Protein AF-A0A8I1BFB1-F1 (afdb_monomer_lite)

InterPro domains:
  IPR022749 N6 adenine-specific DNA methyltransferase, N-terminal domain [PF12161] (7-72)
  IPR029063 S-adenosyl-L-methionine-dependent methyltransferase superfamily [SSF53335] (7-43)
  IPR038333 Type I restriction enzyme EcoKI-like, methylase subunit, N-terminal domain superfamily [G3DSA:1.20.1260.30] (5-74)
  IPR052916 Type I Restriction Enzyme MTase Subunit [PTHR42998] (5-74)

Foldseek 3Di:
DPPPVCPVVVVVVLCVVCPPPDPVVSVVVVVVVVVVVVLVVLLVVQLVVQVVDPPHDSPDPVSQVVVPRDDDDD

Radius of gyration: 17.29 Å; chains: 1; bounding box: 37×26×43 Å

pLDDT: mean 84.63, std 11.65, range [44.81, 95.81]

Secondary structure (DSSP, 8-state):
----TTHHHHHHHHHHHHTT--HHHHHHHHHHHHHHHHHHHHHHHHHHHHTT-TT--TT-HHHHHTTTPPP---

Sequence (74 aa):
MATIGFEEKLWQAADKLRGSMDAAEYKNVALGLIFLKYVSDSFEEKYEELKQDPYADEEDQDEYLAENIFWVPK

Organism: Staphylococcus epidermidis (NCBI:txid1282)

Structure (mmCIF, N/CA/C/O backbone):
data_AF-A0A8I1BFB1-F1
#
_entry.id   AF-A0A8I1BFB1-F1
#
loop_
_atom_site.group_PDB
_atom_site.id
_atom_site.type_symbol
_atom_site.label_atom_id
_atom_site.label_alt_id
_atom_site.label_comp_id
_atom_site.label_asym_id
_atom_site.label_entity_id
_atom_site.label_seq_id
_atom_site.pdbx_PDB_ins_code
_atom_site.Cartn_x
_atom_site.Cartn_y
_atom_site.Cartn_z
_atom_site.occupancy
_atom_site.B_iso_or_equiv
_atom_site.auth_seq_id
_atom_site.auth_comp_id
_atom_site.auth_asym_id
_atom_site.auth_atom_id
_atom_site.pdbx_PDB_model_num
ATOM 1 N N . MET A 1 1 ? -22.306 -19.497 2.404 1.00 44.81 1 MET A N 1
ATOM 2 C CA . MET A 1 1 ? -21.465 -18.455 3.029 1.00 44.81 1 MET A CA 1
ATOM 3 C C . MET A 1 1 ? -20.403 -19.184 3.820 1.00 44.81 1 MET A C 1
ATOM 5 O O . MET A 1 1 ? -20.758 -19.900 4.744 1.00 44.81 1 MET A O 1
ATOM 9 N N . ALA A 1 2 ? -19.151 -19.143 3.371 1.00 47.62 2 ALA A N 1
ATOM 10 C CA . ALA A 1 2 ? -18.058 -19.763 4.105 1.00 47.62 2 ALA A CA 1
ATOM 11 C C . ALA A 1 2 ? -17.769 -18.893 5.333 1.00 47.62 2 ALA A C 1
ATOM 13 O O . ALA A 1 2 ? -17.153 -17.845 5.195 1.00 47.62 2 ALA A O 1
ATOM 14 N N . THR A 1 3 ? -18.267 -19.294 6.501 1.00 54.69 3 THR A N 1
ATOM 15 C CA . THR A 1 3 ? -17.833 -18.740 7.788 1.00 54.69 3 THR A CA 1
ATOM 16 C C . THR A 1 3 ? -16.480 -19.359 8.101 1.00 54.69 3 THR A C 1
ATOM 18 O O . THR A 1 3 ? -16.384 -20.463 8.647 1.00 54.69 3 THR A O 1
ATOM 21 N N . ILE A 1 4 ? -15.426 -18.714 7.613 1.00 62.50 4 ILE A N 1
ATOM 22 C CA . ILE A 1 4 ? -14.048 -19.098 7.898 1.00 62.50 4 ILE A CA 1
ATOM 23 C C . ILE A 1 4 ? -13.862 -18.726 9.370 1.00 62.50 4 ILE A C 1
ATOM 25 O O . ILE A 1 4 ? -13.831 -17.541 9.674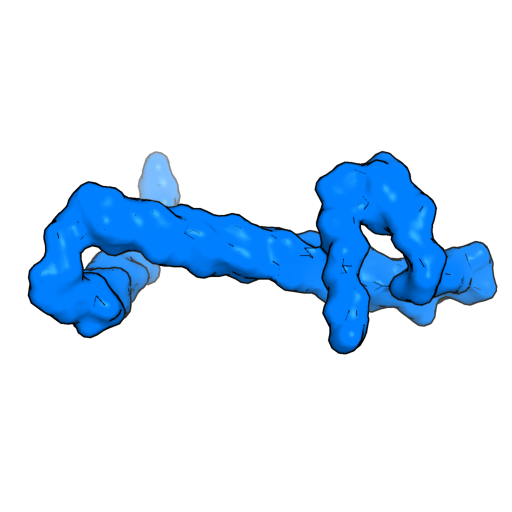 1.00 62.50 4 ILE A O 1
ATOM 29 N N . GLY A 1 5 ? -13.795 -19.707 10.281 1.00 70.50 5 GLY A N 1
ATOM 30 C CA . GLY A 1 5 ? -13.854 -19.560 11.754 1.00 70.50 5 GLY A CA 1
ATOM 31 C C . GLY A 1 5 ? -12.771 -18.703 12.445 1.00 70.50 5 GLY A C 1
ATOM 32 O O . GLY A 1 5 ? -12.407 -18.956 13.590 1.00 70.50 5 GLY A O 1
ATOM 33 N N . PHE A 1 6 ? -12.230 -17.706 11.753 1.00 75.81 6 PHE A N 1
ATOM 34 C CA . PHE A 1 6 ? -11.364 -16.638 12.227 1.00 75.81 6 PHE A CA 1
ATOM 35 C C . PHE A 1 6 ? -12.100 -15.311 12.448 1.00 75.81 6 PHE A C 1
ATOM 37 O O . PHE A 1 6 ? -11.523 -14.419 13.064 1.00 75.81 6 PHE A O 1
ATOM 44 N N . GLU A 1 7 ? -13.353 -15.173 12.004 1.00 79.12 7 GLU A N 1
ATOM 45 C CA . GLU A 1 7 ? -14.141 -13.934 12.134 1.00 79.12 7 GLU A CA 1
ATOM 46 C C . GLU A 1 7 ? -14.228 -13.462 13.590 1.00 79.12 7 GLU A C 1
ATOM 48 O O . GLU A 1 7 ? -13.967 -12.301 13.887 1.00 79.12 7 GLU A O 1
ATOM 53 N N . GLU A 1 8 ? -14.495 -14.382 14.519 1.00 80.25 8 GLU A N 1
ATOM 54 C CA . GLU A 1 8 ? -14.617 -14.074 15.946 1.00 80.25 8 GLU A CA 1
ATOM 55 C C . GLU A 1 8 ? -13.274 -13.647 16.567 1.00 80.25 8 GLU A C 1
ATOM 57 O O . GLU A 1 8 ? -13.220 -12.734 17.391 1.00 80.25 8 GLU A O 1
ATOM 62 N N . LYS A 1 9 ? -12.158 -14.243 16.120 1.00 80.81 9 LYS A N 1
ATOM 63 C CA . LYS A 1 9 ? -10.806 -13.844 16.547 1.00 80.81 9 LYS A CA 1
ATOM 64 C C . LYS A 1 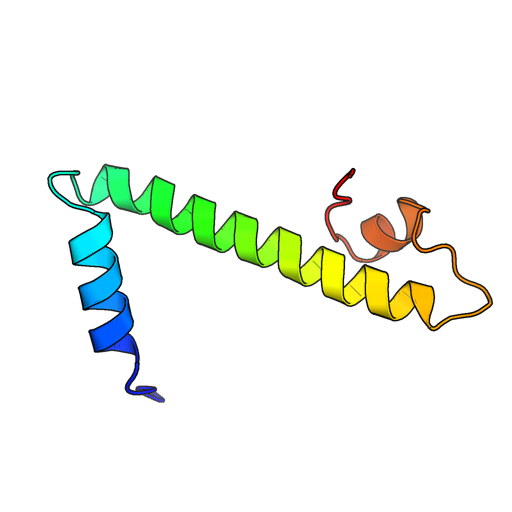9 ? -10.416 -12.476 15.999 1.00 80.81 9 LYS A C 1
ATOM 66 O O . LYS A 1 9 ? -9.844 -11.678 16.740 1.00 80.81 9 LYS A O 1
ATOM 71 N N . LEU A 1 10 ? -10.718 -12.206 14.730 1.00 78.88 10 LEU A N 1
ATOM 72 C CA . LEU A 1 10 ? -10.491 -10.901 14.109 1.00 78.88 10 LEU A CA 1
ATOM 73 C C . LEU A 1 10 ? -11.332 -9.829 14.801 1.00 78.88 10 LEU A C 1
ATOM 75 O O . LEU A 1 10 ? -10.809 -8.767 15.120 1.00 78.88 10 LEU A O 1
ATOM 79 N N . TRP A 1 11 ? -12.588 -10.145 15.125 1.00 78.19 11 TRP A N 1
ATOM 80 C CA . TRP A 1 11 ? -13.472 -9.260 15.874 1.00 78.19 11 TRP A CA 1
ATOM 81 C C . TRP A 1 11 ? -12.928 -8.948 17.272 1.00 78.19 11 TRP A C 1
ATOM 83 O O . TRP A 1 11 ? -12.823 -7.785 17.647 1.00 78.19 11 TRP A O 1
ATOM 93 N N . GLN A 1 12 ? -12.494 -9.960 18.030 1.00 80.31 12 GLN A N 1
ATOM 94 C CA . GLN A 1 12 ? -11.909 -9.755 19.362 1.00 80.31 12 GLN A CA 1
ATOM 95 C C . GLN A 1 12 ? -10.575 -8.994 19.327 1.00 80.31 12 GLN A C 1
ATOM 97 O O . GLN A 1 12 ? -10.297 -8.195 20.223 1.00 80.31 12 GLN A O 1
ATOM 102 N N . ALA A 1 13 ? -9.731 -9.239 18.320 1.00 79.50 13 ALA A N 1
ATOM 103 C CA . ALA A 1 13 ? -8.493 -8.488 18.125 1.00 79.50 13 ALA A CA 1
ATOM 104 C C . ALA A 1 13 ? -8.788 -7.021 17.782 1.00 79.50 13 ALA A C 1
ATOM 106 O O . ALA A 1 13 ? -8.165 -6.122 18.349 1.00 79.50 13 ALA A O 1
ATOM 107 N N . ALA A 1 14 ? -9.779 -6.787 16.920 1.00 74.31 14 ALA A N 1
ATOM 108 C CA . ALA A 1 14 ? -10.253 -5.460 16.561 1.00 74.31 14 ALA A CA 1
ATOM 109 C C . ALA A 1 14 ? -10.824 -4.704 17.769 1.00 74.31 14 ALA A C 1
ATOM 111 O O . ALA A 1 14 ? -10.425 -3.569 18.010 1.00 74.31 14 ALA A O 1
ATOM 112 N N . ASP A 1 15 ? -11.671 -5.339 18.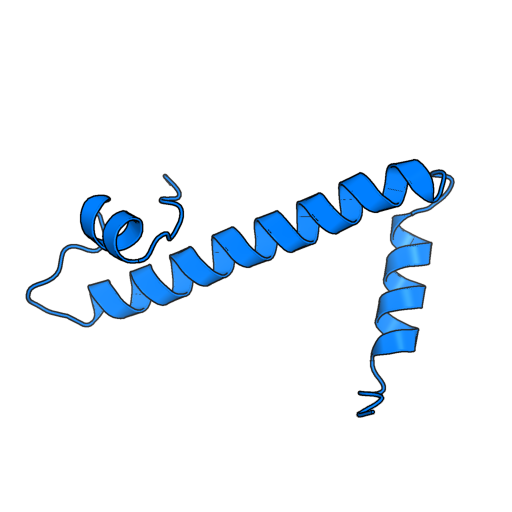589 1.00 75.75 15 ASP A N 1
ATOM 113 C CA . ASP A 1 15 ? -12.226 -4.721 19.803 1.00 75.75 15 ASP A CA 1
ATOM 114 C C . ASP A 1 15 ? -11.134 -4.376 20.830 1.00 75.75 15 ASP A C 1
ATOM 116 O O . ASP A 1 15 ? -11.174 -3.310 21.447 1.00 75.75 15 ASP A O 1
ATOM 120 N N . LYS A 1 16 ? -10.104 -5.224 20.976 1.00 78.50 16 LYS A N 1
ATOM 121 C CA . LYS A 1 16 ? -8.939 -4.917 21.826 1.00 78.50 16 LYS A CA 1
ATOM 122 C C . LYS A 1 16 ? -8.117 -3.739 21.300 1.00 78.50 16 LYS A C 1
ATOM 124 O O . LYS A 1 16 ? -7.657 -2.931 22.101 1.00 78.50 16 LYS A O 1
ATOM 129 N N . LEU A 1 17 ? -7.930 -3.638 19.983 1.00 71.62 17 LEU A N 1
ATOM 130 C CA . LEU A 1 17 ? -7.202 -2.535 19.344 1.00 71.62 17 LEU A CA 1
ATOM 131 C C . LEU A 1 17 ? -8.001 -1.225 19.348 1.00 71.62 17 LEU A C 1
ATOM 133 O O . LEU A 1 17 ? -7.408 -0.154 19.452 1.00 71.62 17 LEU A O 1
ATOM 137 N N . ARG A 1 18 ? -9.335 -1.300 19.264 1.00 69.75 18 ARG A N 1
ATOM 138 C CA . ARG A 1 18 ? -10.238 -0.143 19.307 1.00 69.75 18 ARG A CA 1
ATOM 139 C C . ARG A 1 18 ? -10.195 0.579 20.654 1.00 69.75 18 ARG A C 1
ATOM 141 O O . ARG A 1 18 ? -10.341 1.799 20.693 1.00 69.75 18 ARG A O 1
ATOM 148 N N . GLY A 1 19 ? -9.987 -0.142 21.755 1.00 74.31 19 GLY A N 1
ATOM 149 C CA . GLY A 1 19 ? -9.944 0.453 23.092 1.00 74.31 19 GLY A CA 1
ATOM 150 C C . GLY A 1 19 ? -11.219 1.251 23.399 1.00 74.31 19 GLY A C 1
ATOM 151 O O . GLY A 1 19 ? -12.322 0.722 23.297 1.00 74.31 19 GLY A O 1
ATOM 152 N N . SER A 1 20 ? -11.084 2.530 23.762 1.00 69.44 20 SER A N 1
ATOM 153 C CA . SER A 1 20 ? -12.215 3.437 24.034 1.00 69.44 20 SER A CA 1
ATOM 154 C C . SER A 1 20 ? -12.672 4.261 22.822 1.00 69.44 20 SER A C 1
ATOM 156 O O . SER A 1 20 ? -13.456 5.193 22.989 1.00 69.44 20 SER A O 1
ATOM 158 N N . MET A 1 21 ? -12.157 3.976 21.624 1.00 72.75 21 MET A N 1
ATOM 159 C CA . MET A 1 21 ? -12.461 4.735 20.410 1.00 72.75 21 MET A CA 1
ATOM 160 C C . MET A 1 21 ? -13.870 4.414 19.900 1.00 72.75 21 MET A C 1
ATOM 162 O O . MET A 1 21 ? -14.307 3.252 19.915 1.00 72.75 21 MET A O 1
ATOM 166 N N . ASP A 1 22 ? -14.588 5.441 19.444 1.00 76.44 22 ASP A N 1
ATOM 167 C CA . ASP A 1 22 ? -15.917 5.253 18.873 1.00 76.44 22 ASP A CA 1
ATOM 168 C C . ASP A 1 22 ? -15.842 4.404 17.595 1.00 76.44 22 ASP A C 1
ATOM 170 O O . ASP A 1 22 ? -14.870 4.456 16.836 1.00 76.44 22 ASP A O 1
ATOM 174 N N . ALA A 1 23 ? -16.870 3.593 17.345 1.00 71.75 23 ALA A N 1
ATOM 175 C CA . ALA A 1 23 ? -16.893 2.697 16.193 1.00 71.75 23 ALA A CA 1
ATOM 176 C C . ALA A 1 23 ? -16.805 3.457 14.853 1.00 71.75 23 ALA A C 1
ATOM 178 O O . ALA A 1 23 ? -16.227 2.938 13.894 1.00 71.75 23 ALA A O 1
ATOM 179 N N . ALA A 1 24 ? -17.327 4.689 14.782 1.00 75.88 24 ALA A N 1
ATOM 180 C CA . ALA A 1 24 ? -17.244 5.515 13.581 1.00 75.88 24 ALA A CA 1
ATOM 181 C C . ALA A 1 24 ? -15.807 5.978 13.281 1.00 75.88 24 ALA A C 1
ATOM 183 O O . ALA A 1 24 ? -15.416 6.033 12.113 1.00 75.88 24 ALA A O 1
ATOM 184 N N . GLU A 1 25 ? -15.006 6.252 14.314 1.00 74.31 25 GLU A N 1
ATOM 185 C CA . GLU A 1 25 ? -13.586 6.603 14.185 1.00 74.31 25 GLU A CA 1
ATOM 186 C C . GLU A 1 25 ? -12.727 5.365 13.905 1.00 74.31 25 GLU A C 1
ATOM 188 O O . GLU A 1 25 ? -11.874 5.388 13.012 1.00 74.31 25 GLU A O 1
ATOM 193 N N . TYR A 1 26 ? -13.018 4.248 14.579 1.00 77.94 26 TYR A N 1
ATOM 194 C CA . TYR A 1 26 ? -12.321 2.981 14.365 1.00 77.94 26 TYR A CA 1
ATOM 195 C C . TYR A 1 26 ? -12.459 2.469 12.928 1.00 77.94 26 TYR A C 1
ATOM 197 O O . TYR A 1 26 ? -11.502 1.930 12.376 1.00 77.94 26 TYR A O 1
ATOM 205 N N . LYS A 1 27 ? -13.614 2.695 12.282 1.00 81.12 27 LYS A N 1
ATOM 206 C CA . LYS A 1 27 ? -13.831 2.346 10.870 1.00 81.12 27 LYS A CA 1
ATOM 207 C C . LYS A 1 27 ? -12.754 2.945 9.962 1.00 81.12 27 LYS A C 1
ATOM 209 O O . LYS A 1 27 ? -12.248 2.252 9.087 1.00 81.12 27 LYS A O 1
ATOM 214 N N . ASN A 1 28 ? -12.400 4.214 10.161 1.00 82.69 28 ASN A N 1
ATOM 215 C CA . ASN A 1 28 ? -11.421 4.894 9.312 1.00 82.69 28 ASN A CA 1
ATOM 216 C C . ASN A 1 28 ? -10.006 4.348 9.542 1.00 82.69 28 ASN A C 1
ATOM 218 O O . ASN A 1 28 ? -9.264 4.159 8.583 1.00 82.69 28 ASN A O 1
ATOM 222 N N . VAL A 1 29 ? -9.660 4.028 10.793 1.00 83.06 29 VAL A N 1
ATOM 223 C CA . VAL A 1 29 ? -8.377 3.399 11.137 1.00 83.06 29 VAL A CA 1
ATOM 224 C C . VAL A 1 29 ? -8.285 1.990 10.551 1.00 83.06 29 VAL A C 1
ATOM 226 O O . VAL A 1 29 ? -7.315 1.670 9.873 1.00 83.06 29 VAL A O 1
ATOM 229 N N . ALA A 1 30 ? -9.305 1.157 10.757 1.00 84.00 30 ALA A N 1
ATOM 230 C CA . ALA A 1 30 ? -9.335 -0.211 10.253 1.00 84.00 30 ALA A CA 1
ATOM 231 C C . ALA A 1 30 ? -9.300 -0.257 8.717 1.00 84.00 30 ALA A C 1
ATOM 233 O O . ALA A 1 30 ? -8.512 -1.010 8.149 1.00 84.00 30 ALA A O 1
ATOM 234 N N . LEU A 1 31 ? -10.094 0.583 8.038 1.00 87.88 31 LEU A N 1
ATOM 235 C CA . LEU A 1 31 ? -10.052 0.706 6.577 1.00 87.88 31 LEU A CA 1
ATOM 236 C C . LEU A 1 31 ? -8.689 1.206 6.090 1.00 87.88 31 LEU A C 1
ATOM 238 O O . LEU A 1 31 ? -8.182 0.682 5.104 1.00 87.88 31 LEU A O 1
ATOM 242 N N . GLY A 1 32 ? -8.076 2.162 6.793 1.00 88.94 32 GLY A N 1
ATOM 243 C CA . GLY A 1 32 ? -6.731 2.646 6.485 1.00 88.94 32 GLY A CA 1
ATOM 244 C C . GLY A 1 32 ? -5.666 1.554 6.601 1.00 88.94 32 GLY A C 1
ATOM 245 O O . GLY A 1 32 ? -4.815 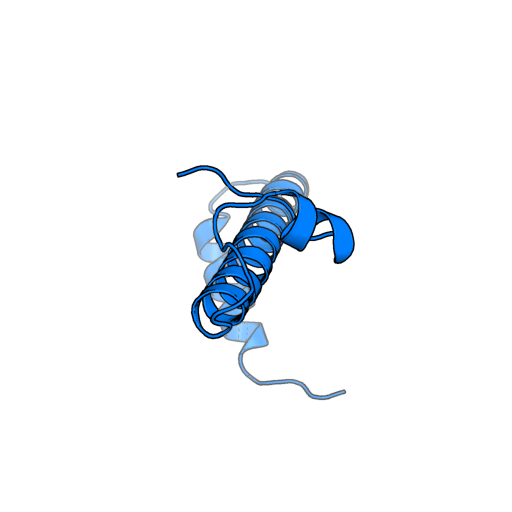1.438 5.727 1.00 88.94 32 GLY A O 1
ATOM 246 N N . LEU A 1 33 ? -5.741 0.708 7.633 1.00 89.88 33 LEU A N 1
ATOM 247 C CA . LEU A 1 33 ? -4.819 -0.417 7.818 1.00 89.88 33 LEU A CA 1
ATOM 248 C C . LEU A 1 33 ? -5.019 -1.518 6.772 1.00 89.88 33 LEU A C 1
ATOM 250 O O . LEU A 1 33 ? -4.037 -2.052 6.265 1.00 89.88 33 LEU A O 1
ATOM 254 N N . ILE A 1 34 ? -6.269 -1.843 6.426 1.00 90.19 34 ILE A N 1
ATOM 255 C CA . ILE A 1 34 ? -6.575 -2.805 5.355 1.00 90.19 34 ILE A CA 1
ATOM 256 C C . ILE A 1 34 ? -6.059 -2.278 4.017 1.00 90.19 34 ILE A C 1
ATOM 258 O O . ILE A 1 34 ? -5.424 -3.018 3.272 1.00 90.19 34 ILE A O 1
ATOM 262 N N . PHE A 1 35 ? -6.295 -0.996 3.732 1.00 91.62 35 PHE A N 1
ATOM 263 C CA . PHE A 1 35 ? -5.791 -0.344 2.531 1.00 91.62 35 PHE A CA 1
ATOM 264 C C . PHE A 1 35 ? -4.260 -0.367 2.475 1.00 91.62 35 PHE A C 1
ATOM 266 O O . PHE A 1 35 ? -3.700 -0.758 1.457 1.00 91.62 35 PHE A O 1
ATOM 273 N N . LEU A 1 36 ? -3.580 -0.012 3.570 1.00 90.81 36 LEU A N 1
ATOM 274 C CA . LEU A 1 36 ? -2.119 -0.039 3.633 1.00 90.81 36 LEU A CA 1
ATOM 275 C C . LEU A 1 36 ? -1.576 -1.453 3.420 1.00 90.81 36 LEU A C 1
ATOM 277 O O . LEU A 1 36 ? -0.653 -1.630 2.635 1.00 90.81 36 LEU A O 1
ATOM 281 N N . LYS A 1 37 ? -2.176 -2.460 4.068 1.00 92.31 37 LYS A N 1
ATOM 282 C CA . LYS A 1 37 ? -1.794 -3.863 3.871 1.00 92.31 37 LYS A CA 1
ATOM 283 C C . LYS A 1 37 ? -1.967 -4.283 2.413 1.00 92.31 37 LYS A C 1
ATOM 285 O O . LYS A 1 37 ? -1.056 -4.873 1.856 1.00 92.31 37 LYS A O 1
ATOM 290 N N . TYR A 1 38 ? -3.090 -3.929 1.791 1.00 93.62 38 TYR A N 1
ATOM 291 C CA . TYR A 1 38 ? -3.342 -4.217 0.379 1.00 93.62 38 TYR A CA 1
ATOM 292 C C . TYR A 1 38 ? -2.294 -3.581 -0.544 1.00 93.62 38 TYR A C 1
ATOM 294 O O . TYR A 1 38 ? -1.775 -4.256 -1.430 1.00 93.62 38 TYR A O 1
ATOM 302 N N . VAL A 1 39 ? -1.964 -2.301 -0.330 1.00 93.38 39 VAL A N 1
ATOM 303 C CA . VAL A 1 39 ? -0.943 -1.594 -1.117 1.00 93.38 39 VAL A CA 1
ATOM 304 C C . VAL A 1 39 ? 0.429 -2.241 -0.942 1.00 93.38 39 VAL A C 1
ATOM 306 O O . VAL A 1 39 ? 1.089 -2.518 -1.938 1.00 93.38 39 VAL A O 1
ATOM 309 N N . SER A 1 40 ? 0.841 -2.516 0.299 1.00 93.19 40 SER A N 1
ATO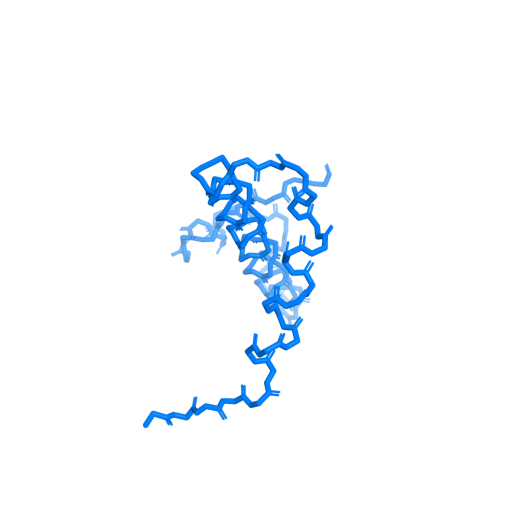M 310 C CA . SER A 1 40 ? 2.122 -3.171 0.578 1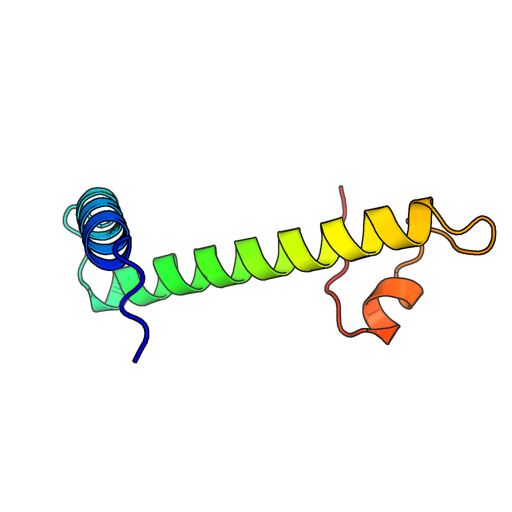.00 93.19 40 SER A CA 1
ATOM 311 C C . SER A 1 40 ? 2.210 -4.559 -0.054 1.00 93.19 40 SER A C 1
ATOM 313 O O . SER A 1 40 ? 3.227 -4.868 -0.661 1.00 93.19 40 SER A O 1
ATOM 315 N N . ASP A 1 41 ? 1.146 -5.357 0.033 1.00 95.31 41 ASP A N 1
ATOM 316 C CA . ASP A 1 41 ? 1.133 -6.723 -0.498 1.00 95.31 41 ASP A CA 1
ATOM 317 C C . ASP A 1 41 ? 1.174 -6.741 -2.022 1.00 95.31 41 ASP A C 1
ATOM 319 O O . ASP A 1 41 ? 1.962 -7.479 -2.600 1.00 95.31 41 ASP A O 1
ATOM 323 N N . SER A 1 42 ? 0.371 -5.889 -2.666 1.00 95.75 42 SER A N 1
ATOM 324 C CA . SER A 1 42 ? 0.345 -5.790 -4.131 1.00 95.75 42 SER A CA 1
ATOM 325 C C . SER A 1 42 ? 1.700 -5.329 -4.675 1.00 95.75 42 SER A C 1
ATOM 327 O O . SER A 1 42 ? 2.163 -5.817 -5.702 1.00 95.75 42 SER A O 1
ATOM 329 N N . PHE A 1 43 ? 2.349 -4.392 -3.977 1.00 95.62 43 PHE A N 1
ATOM 330 C CA . PHE A 1 43 ? 3.684 -3.926 -4.331 1.00 95.62 43 PHE A CA 1
ATOM 331 C C . PHE A 1 43 ? 4.741 -5.024 -4.165 1.00 95.62 43 PHE A C 1
ATOM 333 O O . PHE A 1 43 ? 5.533 -5.242 -5.075 1.00 95.62 43 PHE A O 1
ATOM 340 N N . GLU A 1 44 ? 4.755 -5.717 -3.022 1.00 95.50 44 GLU A N 1
ATOM 341 C CA . GLU A 1 44 ? 5.727 -6.777 -2.727 1.00 95.50 44 GLU A CA 1
ATOM 342 C C . GLU A 1 44 ? 5.579 -7.965 -3.689 1.00 95.50 44 GLU A C 1
ATOM 344 O O . GLU A 1 44 ? 6.579 -8.478 -4.186 1.00 95.50 44 GLU A O 1
ATOM 349 N N . GLU A 1 45 ? 4.342 -8.351 -4.014 1.00 95.75 45 GLU A N 1
ATOM 350 C CA . GLU A 1 45 ? 4.049 -9.397 -4.999 1.00 95.75 45 GLU A CA 1
ATOM 351 C C . GLU A 1 45 ? 4.596 -9.029 -6.385 1.00 95.75 45 GLU A C 1
ATOM 353 O O . GLU A 1 45 ? 5.318 -9.827 -6.986 1.00 95.75 45 GLU A O 1
ATOM 358 N N . LYS A 1 46 ? 4.339 -7.800 -6.857 1.00 95.25 46 LYS A N 1
ATOM 359 C CA . LYS A 1 46 ? 4.856 -7.334 -8.150 1.00 95.25 46 LYS A CA 1
ATOM 360 C C . LYS A 1 46 ? 6.376 -7.188 -8.156 1.00 95.25 46 LYS A C 1
ATOM 362 O O . LYS A 1 46 ? 7.022 -7.567 -9.124 1.00 95.25 46 LYS A O 1
ATOM 367 N N . TYR A 1 47 ? 6.958 -6.681 -7.072 1.00 95.19 47 TYR A N 1
ATOM 368 C CA . TYR A 1 47 ? 8.407 -6.552 -6.923 1.00 95.19 47 TYR A CA 1
ATOM 369 C C . TYR A 1 47 ? 9.111 -7.909 -7.034 1.00 95.19 47 TYR A C 1
ATOM 371 O O . TYR A 1 47 ? 10.084 -8.047 -7.771 1.00 95.19 47 TYR A O 1
ATOM 379 N N . GLU A 1 48 ? 8.608 -8.934 -6.341 1.00 95.81 48 GLU A N 1
ATOM 380 C CA . GLU A 1 48 ? 9.184 -10.279 -6.418 1.00 95.81 48 GLU A CA 1
ATOM 381 C C . GLU A 1 48 ? 8.927 -10.966 -7.769 1.00 95.81 48 GLU A C 1
ATOM 383 O O . GLU A 1 48 ? 9.730 -11.814 -8.164 1.00 95.81 48 GLU A O 1
ATOM 388 N N . GLU A 1 49 ? 7.862 -10.603 -8.494 1.00 95.25 49 GLU A N 1
ATOM 389 C CA . GLU A 1 49 ? 7.648 -11.020 -9.886 1.00 95.25 49 GLU A CA 1
ATOM 390 C C . GLU A 1 49 ? 8.701 -10.402 -10.820 1.00 95.25 49 GLU A C 1
ATOM 392 O O . GLU A 1 49 ? 9.406 -11.137 -11.513 1.00 95.25 49 GLU A O 1
ATOM 397 N N . LEU A 1 50 ? 8.857 -9.073 -10.800 1.00 94.38 50 LEU A N 1
ATOM 398 C CA . LEU A 1 50 ? 9.792 -8.345 -11.670 1.00 94.38 50 LEU A CA 1
ATOM 399 C C . LEU A 1 50 ? 11.240 -8.780 -11.428 1.00 94.38 50 LEU A C 1
ATOM 401 O O . LEU A 1 50 ? 11.979 -9.049 -12.365 1.00 94.38 50 LEU A O 1
ATOM 405 N N . LYS A 1 51 ? 11.617 -8.981 -10.166 1.00 94.50 51 LYS A N 1
ATOM 406 C CA . LYS A 1 51 ? 12.944 -9.469 -9.765 1.00 94.50 51 LYS A CA 1
ATOM 407 C C . LYS A 1 51 ? 13.283 -10.869 -10.294 1.00 94.50 51 LYS A C 1
ATOM 409 O O . LYS A 1 51 ? 14.455 -11.254 -10.325 1.00 94.50 51 LYS A O 1
ATOM 414 N N . GLN A 1 52 ? 12.278 -11.668 -10.659 1.00 95.69 52 GLN A N 1
ATOM 415 C CA . GLN A 1 52 ? 12.468 -12.983 -11.279 1.00 95.69 52 GLN A CA 1
ATOM 416 C C . GLN A 1 52 ? 12.563 -12.912 -12.808 1.00 95.69 52 GLN A C 1
ATOM 418 O O . GLN A 1 52 ? 13.012 -13.889 -13.417 1.00 95.69 52 GLN A O 1
ATOM 423 N N . ASP A 1 53 ? 12.181 -11.792 -13.424 1.00 93.75 53 ASP A N 1
ATOM 424 C CA . ASP A 1 53 ? 12.277 -11.571 -14.863 1.00 93.75 53 ASP A CA 1
ATOM 425 C C . ASP A 1 53 ? 13.608 -10.871 -15.220 1.00 93.75 53 ASP A C 1
ATOM 427 O O . ASP A 1 53 ? 13.822 -9.716 -14.862 1.00 93.75 53 ASP A O 1
ATOM 431 N N . PRO A 1 54 ? 14.523 -11.525 -15.965 1.00 92.06 54 PRO A N 1
ATOM 432 C CA . PRO A 1 54 ? 15.796 -10.926 -16.378 1.00 92.06 54 PRO A CA 1
ATOM 433 C C . PRO A 1 54 ? 15.676 -9.707 -17.307 1.00 92.06 54 PRO A C 1
ATOM 435 O O . PRO A 1 54 ? 16.696 -9.080 -17.603 1.00 92.06 54 PRO A O 1
ATOM 438 N N . TYR A 1 55 ? 14.485 -9.444 -17.850 1.00 92.69 55 TYR A N 1
ATOM 439 C CA . TYR A 1 55 ? 14.210 -8.342 -18.770 1.00 92.69 55 TYR A CA 1
ATOM 440 C C . TYR A 1 55 ? 13.414 -7.201 -18.135 1.00 92.69 55 TYR A C 1
ATOM 442 O O . TYR A 1 55 ? 13.245 -6.176 -18.795 1.00 92.69 55 TYR A O 1
ATOM 450 N N . ALA A 1 56 ? 12.944 -7.375 -16.900 1.00 92.06 56 ALA A N 1
ATOM 451 C CA . ALA A 1 56 ? 12.245 -6.346 -16.149 1.00 92.06 56 ALA A CA 1
ATOM 452 C C . ALA A 1 56 ? 13.204 -5.590 -15.217 1.00 92.06 56 ALA A C 1
ATOM 454 O O . ALA A 1 56 ? 14.301 -6.063 -14.912 1.00 92.06 56 ALA A O 1
ATOM 455 N N . ASP A 1 57 ? 12.779 -4.409 -14.774 1.00 91.81 57 ASP A N 1
ATOM 456 C CA . ASP A 1 57 ? 13.458 -3.618 -13.748 1.00 91.81 57 ASP A CA 1
ATOM 457 C C . ASP A 1 57 ? 12.499 -3.433 -12.569 1.00 91.81 57 ASP A C 1
ATOM 459 O O . ASP A 1 57 ? 11.475 -2.758 -12.680 1.00 91.81 57 ASP A O 1
ATOM 463 N N . GLU A 1 58 ? 12.807 -4.058 -11.431 1.00 91.44 58 GLU A N 1
ATOM 464 C CA . GLU A 1 58 ? 11.976 -3.973 -10.230 1.00 91.44 58 GLU A CA 1
ATOM 465 C C . GLU A 1 58 ? 11.989 -2.584 -9.571 1.00 91.44 58 GLU A C 1
ATOM 467 O O . GLU A 1 58 ? 11.219 -2.331 -8.646 1.00 91.44 58 GLU A O 1
ATOM 472 N N . GLU A 1 59 ? 12.864 -1.680 -10.017 1.00 91.44 59 GLU A N 1
ATOM 473 C CA . GLU A 1 59 ? 12.914 -0.290 -9.566 1.00 91.44 59 GLU A CA 1
ATOM 474 C C . GLU A 1 59 ? 12.292 0.687 -10.595 1.00 91.44 59 GLU A C 1
ATOM 476 O O . GLU A 1 59 ? 12.271 1.901 -10.355 1.00 91.44 59 GLU A O 1
ATOM 481 N N . ASP A 1 60 ? 11.731 0.184 -11.706 1.00 93.88 60 ASP A N 1
ATOM 482 C CA . ASP A 1 60 ? 10.962 0.982 -12.669 1.00 93.88 60 ASP A CA 1
ATOM 483 C C . ASP A 1 60 ? 9.495 1.129 -12.233 1.00 93.88 60 ASP A C 1
ATOM 485 O O . ASP A 1 60 ? 8.748 0.162 -12.101 1.00 93.88 60 ASP A O 1
ATOM 489 N N . GLN A 1 61 ? 9.048 2.372 -12.037 1.00 93.25 61 GLN A N 1
ATOM 490 C CA . GLN A 1 61 ? 7.685 2.684 -11.597 1.00 93.25 61 GLN A CA 1
ATOM 491 C C . GLN A 1 61 ? 6.630 2.356 -12.658 1.00 93.25 61 GLN A C 1
ATOM 493 O O . GLN A 1 61 ? 5.482 2.068 -12.302 1.00 93.25 61 GLN A O 1
ATOM 498 N N . ASP A 1 62 ? 6.993 2.411 -13.941 1.00 94.19 62 ASP A N 1
ATOM 499 C CA . ASP A 1 62 ? 6.048 2.197 -15.036 1.00 94.19 62 ASP A CA 1
ATOM 500 C C . ASP A 1 62 ? 5.524 0.748 -15.046 1.00 94.19 62 ASP A C 1
ATOM 502 O O . ASP A 1 62 ? 4.348 0.532 -15.353 1.00 94.19 62 ASP A O 1
ATOM 506 N N . GLU A 1 63 ? 6.330 -0.220 -14.589 1.00 93.56 63 GLU A N 1
ATOM 507 C CA . GLU A 1 63 ? 5.945 -1.633 -14.425 1.00 93.56 63 GLU A CA 1
ATOM 508 C C . GLU A 1 63 ? 4.793 -1.822 -13.420 1.00 93.56 63 GLU A C 1
ATOM 510 O O . GLU A 1 63 ? 3.930 -2.688 -13.575 1.00 93.56 63 GLU A O 1
ATOM 515 N N . TYR A 1 64 ? 4.726 -0.968 -12.397 1.00 95.06 64 TYR A N 1
ATOM 516 C CA . TYR A 1 64 ? 3.680 -1.004 -11.371 1.00 95.06 64 TYR A CA 1
ATOM 517 C C . TYR A 1 64 ? 2.443 -0.238 -11.827 1.00 95.06 64 TYR A C 1
ATOM 519 O O . TYR A 1 64 ? 1.311 -0.701 -11.664 1.00 95.06 64 TYR A O 1
ATOM 527 N N . LEU A 1 65 ? 2.650 0.932 -12.438 1.00 93.81 65 LEU A N 1
ATOM 528 C CA . LEU A 1 65 ? 1.566 1.764 -12.953 1.00 93.81 65 LEU A CA 1
ATOM 529 C C . LEU A 1 65 ? 0.780 1.056 -14.061 1.00 93.81 65 LEU A C 1
ATOM 531 O O . LEU A 1 65 ? -0.443 1.203 -14.110 1.00 93.81 65 LEU A O 1
ATOM 535 N N . ALA A 1 66 ? 1.447 0.251 -14.896 1.00 93.38 66 ALA A N 1
ATOM 536 C CA . ALA A 1 66 ? 0.808 -0.567 -15.926 1.00 93.38 66 ALA A CA 1
ATOM 537 C C . ALA A 1 66 ? -0.273 -1.507 -15.359 1.00 93.38 66 ALA A C 1
ATOM 539 O O . ALA A 1 66 ? -1.289 -1.753 -16.013 1.00 93.38 66 ALA A O 1
ATOM 540 N N . GLU A 1 67 ? -0.099 -1.968 -14.119 1.00 92.62 67 GLU A N 1
ATOM 541 C CA . GLU A 1 67 ? -1.036 -2.852 -13.421 1.00 92.62 67 GLU A CA 1
ATOM 542 C C . GLU A 1 67 ? -1.898 -2.137 -12.371 1.00 92.62 67 GLU A C 1
ATOM 544 O O . GLU A 1 67 ? -2.681 -2.767 -11.661 1.00 92.62 67 GLU A O 1
ATOM 549 N N . ASN A 1 68 ? -1.847 -0.802 -12.315 1.00 93.69 68 ASN A N 1
ATOM 550 C CA . ASN A 1 68 ? -2.505 0.015 -11.287 1.00 93.69 68 ASN A CA 1
ATOM 551 C C . ASN A 1 68 ? -2.039 -0.323 -9.859 1.00 93.69 68 ASN A C 1
ATOM 553 O O . ASN A 1 68 ? -2.793 -0.170 -8.892 1.00 93.69 68 ASN A O 1
ATOM 557 N N . ILE A 1 69 ? -0.793 -0.773 -9.724 1.00 94.56 69 ILE A N 1
ATOM 558 C CA . ILE A 1 69 ? -0.145 -1.025 -8.443 1.00 94.56 69 ILE A CA 1
ATOM 559 C C . ILE A 1 69 ? 0.541 0.266 -7.998 1.00 94.56 69 ILE A C 1
ATOM 561 O O . ILE A 1 69 ? 1.215 0.949 -8.768 1.00 94.56 69 ILE A O 1
ATOM 565 N N . PHE A 1 70 ? 0.336 0.635 -6.735 1.00 93.12 70 PHE A N 1
ATOM 566 C CA . PHE A 1 70 ? 0.999 1.800 -6.161 1.00 93.12 70 PHE A CA 1
ATOM 567 C C . PHE A 1 70 ? 2.491 1.513 -5.993 1.00 93.12 70 PHE A C 1
ATOM 569 O O . PHE A 1 70 ? 2.861 0.594 -5.267 1.00 93.12 70 PHE A O 1
ATOM 576 N N . TRP A 1 71 ? 3.337 2.338 -6.611 1.00 92.50 71 TRP A N 1
ATOM 577 C CA . TRP A 1 71 ? 4.772 2.331 -6.347 1.00 92.50 71 TRP A CA 1
ATOM 578 C C . TRP A 1 71 ? 5.053 2.830 -4.923 1.00 92.50 71 TRP A C 1
ATOM 580 O O . TRP A 1 71 ? 4.634 3.932 -4.547 1.00 92.50 71 TRP A O 1
ATOM 590 N N . VAL A 1 72 ? 5.766 2.025 -4.132 1.00 88.06 72 VAL A N 1
ATOM 591 C CA . VAL A 1 72 ? 6.140 2.351 -2.752 1.00 88.06 72 VAL A CA 1
ATOM 592 C C . VAL A 1 72 ? 7.654 2.585 -2.690 1.00 88.06 72 VAL A C 1
ATOM 594 O O . VAL A 1 72 ? 8.420 1.630 -2.801 1.00 88.06 72 VAL A O 1
ATOM 597 N N . PRO A 1 73 ? 8.121 3.834 -2.510 1.00 78.38 73 PRO A N 1
ATOM 598 C CA . PRO A 1 73 ? 9.546 4.105 -2.348 1.00 78.38 73 PRO A CA 1
ATOM 599 C C . PRO A 1 73 ? 10.069 3.536 -1.018 1.00 78.38 73 PRO A C 1
ATOM 601 O O . PRO A 1 73 ? 9.340 3.516 -0.023 1.00 78.38 73 PRO A O 1
ATOM 604 N N . LYS A 1 74 ? 11.337 3.103 -1.010 1.00 64.88 74 LYS A N 1
ATOM 605 C CA . LYS A 1 74 ? 12.068 2.681 0.201 1.00 64.88 74 LYS A CA 1
ATOM 606 C C . LYS A 1 74 ? 12.190 3.788 1.248 1.00 64.88 74 LYS A C 1
ATOM 608 O O . LYS A 1 74 ? 12.368 4.966 0.861 1.00 64.88 74 LYS A O 1
#